Protein AF-A0A8J8CHS8-F1 (afdb_monomer)

Nearest PDB structures (foldseek):
  6g1n-assembly1_D  TM=8.453E-01  e=5.669E-01  Burkholderia pseudomallei K96243
  1wv8-assembly1_A-2  TM=7.088E-01  e=1.967E+00  Thermus thermophilus HB8
  4pg6-assembly1_A  TM=2.420E-01  e=4.314E+00  Staphylococcus aureus

Secondary structure (DSSP, 8-state):
-----EEEEETTTTEEEEE-TTSTT-EEEESHHHHHHHHHHHHHHHHS---------------TT--TTGGGS-------

Organism: NCBI:txid2690445

InterPro domains:
  IPR031807 HicB-like antitoxin of toxin-antitoxin system [PF15919] (5-50)
  IPR035069 Antitoxin HicB/UPF0150 [SSF143100] (1-51)
  IPR051404 Type II Toxin-Antitoxin System Antitoxin [PTHR34504] (1-52)

Mean predicted aligned error: 14.23 Å

pLDDT: mean 72.28, std 16.75, range [42.94, 91.06]

Sequence (80 aa):
MKWCVVLETDFEMGDWSVWCPELPGCVLAGETEEALENIREAIALYLEPAKSQSPASSDCALPQGARFTDWDTPQHYDGC

Foldseek 3Di:
DDFDKDWDQDPVVRKIWIDGPVDPPQIDIGHPVVRVVSSVVVVVVVPPDPPDPPDDDDDPPPPPDDDVPCPPDPPPPPDD

Solvent-accessible surface area (backbone atoms only — not comparable to full-atom values): 5422 Å² total; per-residue (Å²): 139,88,81,73,68,49,78,45,77,38,84,88,81,73,35,25,39,34,34,31,86,88,44,84,87,53,69,44,69,32,53,74,67,56,25,56,52,53,50,53,53,50,52,52,58,68,67,45,75,79,74,74,77,64,97,73,81,89,86,81,76,70,63,95,75,75,53,94,77,64,83,79,62,80,80,80,76,79,84,127

Radius of gyration: 19.31 Å; Cα contacts (8 Å, |Δi|>4): 63; chains: 1; bounding box: 29×53×40 Å

Structure (mmCIF, N/CA/C/O backbone):
data_AF-A0A8J8CHS8-F1
#
_entry.id   AF-A0A8J8CHS8-F1
#
loop_
_atom_site.group_PDB
_atom_site.id
_atom_site.type_symbol
_atom_site.label_atom_id
_atom_site.label_alt_id
_atom_site.label_comp_id
_atom_site.label_asym_id
_atom_site.label_entity_id
_atom_site.label_seq_id
_atom_site.pdbx_PDB_ins_code
_atom_site.Cartn_x
_atom_site.Cartn_y
_atom_site.Cartn_z
_atom_site.occupancy
_atom_site.B_iso_or_equiv
_atom_site.auth_seq_id
_atom_site.auth_comp_id
_atom_site.auth_asym_id
_atom_site.auth_atom_id
_atom_site.pdbx_PDB_model_num
ATOM 1 N N . MET A 1 1 ? -2.195 -10.896 10.983 1.00 66.62 1 MET A N 1
ATOM 2 C CA . MET A 1 1 ? -3.182 -10.273 10.077 1.00 66.62 1 MET A CA 1
ATOM 3 C C . MET A 1 1 ? -2.701 -10.496 8.654 1.00 66.62 1 MET A C 1
ATOM 5 O O . MET A 1 1 ? -1.504 -10.364 8.430 1.00 66.62 1 MET A O 1
ATOM 9 N N . LYS A 1 2 ? -3.579 -10.898 7.733 1.00 74.00 2 LYS A N 1
ATOM 10 C CA . LYS A 1 2 ? -3.253 -11.016 6.306 1.00 74.00 2 LYS A CA 1
ATOM 11 C C . LYS A 1 2 ? -4.071 -9.952 5.586 1.00 74.00 2 LYS A C 1
ATOM 13 O O . LYS A 1 2 ? -5.288 -10.013 5.672 1.00 74.00 2 LYS A O 1
ATOM 18 N N . TRP A 1 3 ? -3.396 -9.015 4.934 1.00 81.88 3 TRP A N 1
ATOM 19 C CA . TRP A 1 3 ? -4.020 -7.918 4.198 1.00 81.88 3 TRP A CA 1
ATOM 20 C C . TRP A 1 3 ? -3.944 -8.213 2.707 1.00 81.88 3 TRP A C 1
ATOM 22 O O . TRP A 1 3 ? -2.900 -8.665 2.222 1.00 81.88 3 TRP A O 1
ATOM 32 N N . CYS A 1 4 ? -5.045 -8.003 1.991 1.00 85.38 4 CYS A N 1
ATOM 33 C CA . CYS A 1 4 ? -5.041 -8.096 0.537 1.00 85.38 4 CYS A CA 1
ATOM 34 C C . CYS A 1 4 ? -4.562 -6.765 -0.042 1.00 85.38 4 CYS A C 1
ATOM 36 O O . CYS A 1 4 ? -5.133 -5.724 0.261 1.00 85.38 4 CYS A O 1
ATOM 38 N N . VAL A 1 5 ? -3.526 -6.807 -0.877 1.00 88.38 5 VAL A N 1
ATOM 39 C CA . VAL A 1 5 ? -3.019 -5.640 -1.608 1.00 88.38 5 VAL A CA 1
ATOM 40 C C . VAL A 1 5 ? -3.170 -5.882 -3.101 1.00 88.38 5 VAL A C 1
ATOM 42 O O . VAL A 1 5 ? -2.953 -6.998 -3.581 1.00 88.38 5 VAL A O 1
ATOM 45 N N . VAL A 1 6 ? -3.578 -4.845 -3.820 1.00 89.81 6 VAL A N 1
ATOM 46 C CA . VAL A 1 6 ? -3.687 -4.843 -5.277 1.00 89.81 6 VAL A CA 1
ATOM 47 C C . VAL A 1 6 ? -2.440 -4.159 -5.817 1.00 89.81 6 VAL A C 1
ATOM 49 O O . VAL A 1 6 ? -2.149 -3.035 -5.417 1.00 89.81 6 VAL A O 1
ATOM 52 N N . LEU A 1 7 ? -1.704 -4.853 -6.686 1.00 89.69 7 LEU A N 1
ATOM 53 C CA . LEU A 1 7 ? -0.582 -4.291 -7.434 1.00 89.69 7 LEU A CA 1
ATOM 54 C C . LEU A 1 7 ? -1.022 -4.053 -8.872 1.00 89.69 7 LEU A C 1
ATOM 56 O O . LEU A 1 7 ? -1.511 -4.968 -9.538 1.00 89.69 7 LEU A O 1
ATOM 60 N N . GLU A 1 8 ? -0.796 -2.839 -9.339 1.00 89.50 8 GLU A N 1
ATOM 61 C CA . GLU A 1 8 ? -1.014 -2.410 -10.707 1.00 89.50 8 GLU A CA 1
ATOM 62 C C . GLU A 1 8 ? 0.314 -1.898 -11.261 1.00 89.50 8 GLU A C 1
ATOM 64 O O . GLU A 1 8 ? 1.033 -1.159 -10.593 1.00 89.50 8 GLU A O 1
ATOM 69 N N . THR A 1 9 ? 0.681 -2.352 -12.455 1.00 88.31 9 THR A N 1
ATOM 70 C CA . THR A 1 9 ? 1.902 -1.898 -13.123 1.00 88.31 9 THR A CA 1
ATOM 71 C C . THR A 1 9 ? 1.553 -0.752 -14.054 1.00 88.31 9 THR A C 1
ATOM 73 O O . THR A 1 9 ? 0.635 -0.858 -14.870 1.00 88.31 9 THR A O 1
ATOM 76 N N . ASP A 1 10 ? 2.289 0.341 -13.915 1.00 85.12 10 ASP A N 1
ATOM 77 C CA . ASP A 1 10 ? 2.116 1.532 -14.722 1.00 85.12 10 ASP A CA 1
ATOM 78 C C . ASP A 1 10 ? 3.122 1.489 -15.875 1.00 85.12 10 ASP A C 1
ATOM 80 O O . ASP A 1 10 ? 4.300 1.811 -15.725 1.00 85.12 10 ASP A O 1
ATOM 84 N N . PHE A 1 11 ? 2.680 1.013 -17.042 1.00 81.19 11 PHE A N 1
ATOM 85 C CA . PHE A 1 11 ? 3.565 0.820 -18.198 1.00 81.19 11 PHE A CA 1
ATOM 86 C C . PHE A 1 11 ? 4.114 2.137 -18.771 1.00 81.19 11 PHE A C 1
ATOM 88 O O . PHE A 1 11 ? 5.096 2.103 -19.513 1.00 81.19 11 PHE A O 1
ATOM 95 N N . GLU A 1 12 ? 3.484 3.276 -18.465 1.00 83.62 12 GLU A N 1
ATOM 96 C CA . GLU A 1 12 ? 3.920 4.592 -18.945 1.00 83.62 12 GLU A CA 1
ATOM 97 C C . GLU A 1 12 ? 5.072 5.157 -18.110 1.00 83.62 12 GLU A C 1
ATOM 99 O O . GLU A 1 12 ? 6.042 5.668 -18.670 1.00 83.62 12 GLU A O 1
ATOM 104 N N . MET A 1 13 ? 4.982 5.040 -16.783 1.00 78.81 13 MET A N 1
ATOM 105 C CA . MET A 1 13 ? 6.012 5.521 -15.852 1.00 78.81 13 MET A CA 1
ATOM 106 C C . MET A 1 13 ? 7.086 4.463 -15.567 1.00 78.81 13 MET A C 1
ATOM 108 O O . MET A 1 13 ? 8.214 4.808 -15.227 1.00 78.81 13 MET A O 1
ATOM 112 N N . GLY A 1 14 ? 6.763 3.179 -15.757 1.00 83.38 14 GLY A N 1
ATOM 113 C CA . GLY A 1 14 ? 7.633 2.054 -15.408 1.00 83.38 14 GLY A CA 1
ATOM 114 C C . GLY A 1 14 ? 7.580 1.664 -13.929 1.00 83.38 14 GLY A C 1
ATOM 115 O O . GLY A 1 14 ? 8.366 0.819 -13.504 1.00 83.38 14 GLY A O 1
ATOM 116 N N . ASP A 1 15 ? 6.649 2.241 -13.170 1.00 86.69 15 ASP A N 1
ATOM 117 C CA . ASP A 1 15 ? 6.503 2.048 -11.729 1.00 86.69 15 ASP A CA 1
ATOM 118 C C . ASP A 1 15 ? 5.367 1.074 -11.384 1.00 86.69 15 ASP A C 1
ATOM 120 O O . ASP A 1 15 ? 4.536 0.695 -12.217 1.00 86.69 15 ASP A O 1
ATOM 124 N N . TRP A 1 16 ? 5.319 0.662 -10.119 1.00 89.69 16 TRP A N 1
ATOM 125 C CA . TRP A 1 16 ? 4.236 -0.131 -9.554 1.00 89.69 16 TRP A CA 1
ATOM 126 C C . TRP A 1 16 ? 3.401 0.713 -8.603 1.00 89.69 16 TRP A C 1
ATOM 128 O O . TRP A 1 16 ? 3.910 1.290 -7.645 1.00 89.69 16 TRP A O 1
ATOM 138 N N . SER A 1 17 ? 2.095 0.719 -8.835 1.00 89.88 17 SER A N 1
ATOM 139 C CA . SER A 1 17 ? 1.102 1.275 -7.927 1.00 89.88 17 SER A CA 1
ATOM 140 C C . SER A 1 17 ? 0.551 0.160 -7.048 1.00 89.88 17 SER A C 1
ATOM 142 O O . SER A 1 17 ? 0.030 -0.841 -7.542 1.00 89.88 17 SER A O 1
ATOM 144 N N . VAL A 1 18 ? 0.645 0.316 -5.729 1.00 91.06 18 VAL A N 1
ATOM 145 C CA . VAL A 1 18 ? 0.092 -0.638 -4.767 1.00 91.06 18 VAL A CA 1
ATOM 146 C C . VAL A 1 18 ? -0.917 0.044 -3.856 1.00 91.06 18 VAL A C 1
ATOM 148 O O . VAL A 1 18 ? -0.693 1.144 -3.346 1.00 91.06 18 VAL A O 1
ATOM 151 N N . TRP A 1 19 ? -2.052 -0.613 -3.640 1.00 89.56 19 TRP A N 1
ATOM 152 C CA . TRP A 1 19 ? -3.105 -0.081 -2.781 1.00 89.56 19 TRP A CA 1
ATOM 153 C C . TRP A 1 19 ? -3.857 -1.185 -2.042 1.00 89.56 19 TRP A C 1
ATOM 155 O O . TRP A 1 19 ? -3.936 -2.336 -2.482 1.00 89.56 19 TRP A O 1
ATOM 165 N N . CYS A 1 20 ? -4.405 -0.830 -0.880 1.00 88.25 20 CYS A N 1
ATOM 166 C CA . CYS A 1 20 ? -5.159 -1.746 -0.033 1.00 88.25 20 CYS A CA 1
ATOM 167 C C . CYS A 1 20 ? -6.657 -1.393 -0.061 1.00 88.25 20 CYS A C 1
ATOM 169 O O . CYS A 1 20 ? -7.030 -0.337 0.452 1.00 88.25 20 CYS A O 1
ATOM 171 N N . PRO A 1 21 ? -7.547 -2.259 -0.586 1.00 85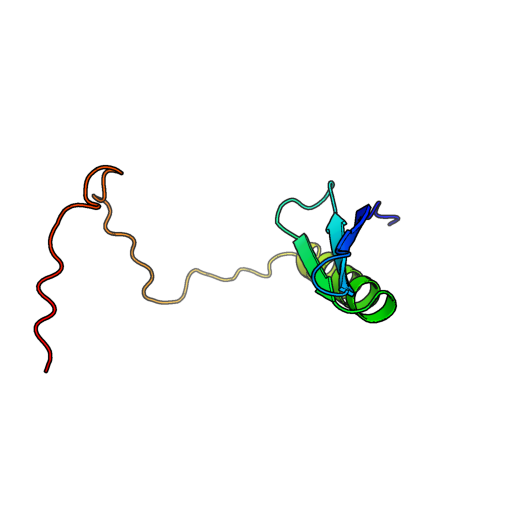.44 21 PRO A N 1
ATOM 172 C CA . PRO A 1 21 ? -8.991 -2.017 -0.556 1.00 85.44 21 PRO A CA 1
ATOM 173 C C . PRO A 1 21 ? -9.579 -1.988 0.860 1.00 85.44 21 PRO A C 1
ATOM 175 O O . PRO A 1 21 ? -10.646 -1.414 1.062 1.00 85.44 21 PRO A O 1
ATOM 178 N N . GLU A 1 22 ? -8.900 -2.586 1.842 1.00 84.31 22 GLU A N 1
ATOM 179 C CA . GLU A 1 22 ? -9.344 -2.580 3.240 1.00 84.31 22 GLU A CA 1
ATOM 180 C C . GLU A 1 22 ? -9.015 -1.262 3.962 1.00 84.31 22 GLU A C 1
ATOM 182 O O . GLU A 1 22 ? -9.688 -0.921 4.933 1.00 84.31 22 GLU A O 1
ATOM 187 N N . LEU A 1 23 ? -8.01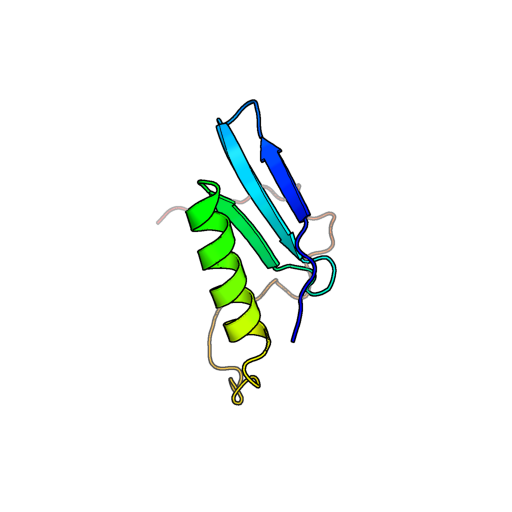8 -0.505 3.481 1.00 84.25 23 LEU A N 1
ATOM 188 C CA . LEU A 1 23 ? -7.572 0.765 4.060 1.00 84.25 23 LEU A CA 1
ATOM 189 C C . LEU A 1 23 ? -7.680 1.896 3.020 1.00 84.25 23 LEU A C 1
ATOM 191 O O . LEU A 1 23 ? -6.681 2.250 2.384 1.00 84.25 23 LEU A O 1
ATOM 195 N N . PRO A 1 24 ? -8.880 2.479 2.824 1.00 77.75 24 PRO A N 1
ATOM 196 C CA . PRO A 1 24 ? -9.067 3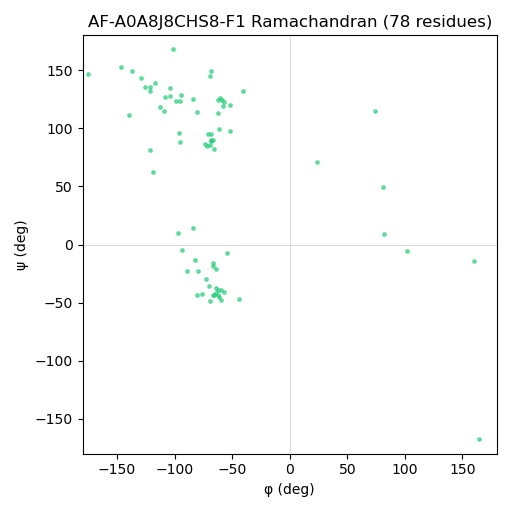.553 1.856 1.00 77.75 24 PRO A CA 1
ATOM 197 C C . PRO A 1 24 ? -8.179 4.753 2.212 1.00 77.75 24 PRO A C 1
ATOM 199 O O . PRO A 1 24 ? -8.221 5.261 3.332 1.00 77.75 24 PRO A O 1
ATOM 202 N N . GLY A 1 25 ? -7.370 5.191 1.245 1.00 79.75 25 GLY A N 1
ATOM 203 C CA . GLY A 1 25 ? -6.376 6.256 1.416 1.00 79.75 25 GLY A CA 1
ATOM 204 C C . GLY A 1 25 ? -4.935 5.764 1.580 1.00 79.75 25 GLY A C 1
ATOM 205 O O . GLY A 1 25 ? -4.022 6.583 1.584 1.00 79.75 25 GLY A O 1
ATOM 206 N N . CYS A 1 26 ? -4.710 4.450 1.668 1.00 84.06 26 CYS A N 1
ATOM 207 C CA . CYS A 1 26 ? -3.373 3.862 1.703 1.00 84.06 26 CYS A CA 1
ATOM 208 C C . CYS A 1 26 ? -2.952 3.434 0.284 1.00 84.06 26 CYS A C 1
ATOM 210 O O . CYS A 1 26 ? -3.223 2.309 -0.148 1.00 84.06 26 CYS A O 1
ATOM 212 N N . VAL A 1 27 ? -2.351 4.373 -0.453 1.00 86.19 27 VAL A N 1
ATOM 213 C CA . VAL A 1 27 ? -1.873 4.204 -1.836 1.00 86.19 27 VAL A CA 1
ATOM 214 C C . VAL A 1 27 ? -0.403 4.588 -1.900 1.00 86.19 27 VAL A C 1
ATOM 216 O O . VAL A 1 27 ? -0.007 5.608 -1.338 1.00 86.19 27 VAL A O 1
ATOM 219 N N . LEU A 1 28 ? 0.391 3.773 -2.582 1.00 87.88 28 LEU A N 1
ATOM 220 C CA . LEU A 1 28 ? 1.829 3.952 -2.737 1.00 87.88 28 LEU A CA 1
ATOM 221 C C . LEU A 1 28 ? 2.230 3.662 -4.180 1.00 87.88 28 LEU A C 1
ATOM 223 O O . LEU A 1 28 ? 1.613 2.830 -4.842 1.00 87.88 28 LEU A O 1
ATOM 227 N N . ALA A 1 29 ? 3.276 4.336 -4.639 1.00 87.69 29 ALA A N 1
ATOM 228 C CA . ALA A 1 29 ? 3.885 4.126 -5.943 1.00 87.69 29 ALA A CA 1
ATOM 229 C C . ALA A 1 29 ? 5.395 3.940 -5.761 1.00 87.69 29 ALA A C 1
ATOM 231 O O . ALA A 1 29 ? 5.981 4.581 -4.886 1.00 87.69 29 ALA A O 1
ATOM 232 N N . GLY A 1 30 ? 6.007 3.062 -6.549 1.00 86.25 30 GLY A N 1
ATOM 233 C CA . GLY A 1 30 ? 7.453 2.847 -6.539 1.00 86.25 30 GLY A CA 1
ATOM 234 C C . GLY A 1 30 ? 7.861 1.556 -7.237 1.00 86.25 30 GLY A C 1
ATOM 235 O O . GLY A 1 30 ? 7.054 0.907 -7.904 1.00 86.25 30 GLY A O 1
ATOM 236 N N . GLU A 1 31 ? 9.116 1.152 -7.061 1.00 84.62 31 GLU A N 1
ATOM 237 C CA . GLU A 1 31 ? 9.602 -0.122 -7.589 1.00 84.62 31 GLU A CA 1
ATOM 238 C C . GLU A 1 31 ? 8.944 -1.300 -6.847 1.00 84.62 31 GLU A C 1
ATOM 240 O O . GLU A 1 31 ? 8.599 -1.197 -5.672 1.00 84.62 31 GLU A O 1
ATOM 245 N N . THR A 1 32 ? 8.756 -2.440 -7.523 1.00 81.75 32 THR A N 1
ATOM 246 C CA . THR A 1 32 ? 7.954 -3.583 -7.030 1.00 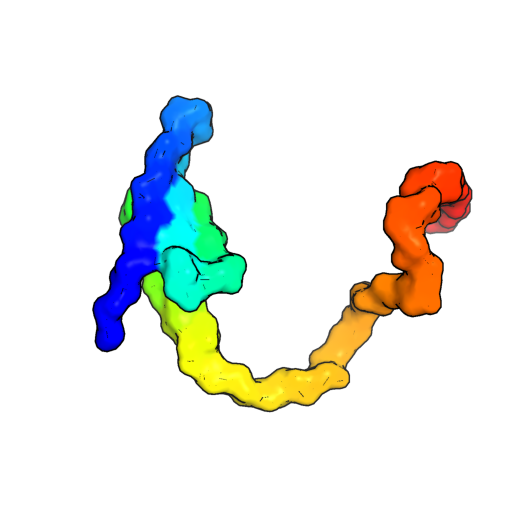81.75 32 THR A CA 1
ATOM 247 C C . THR A 1 32 ? 8.199 -3.957 -5.560 1.00 81.75 32 THR A C 1
ATOM 249 O O . THR A 1 32 ? 7.249 -4.187 -4.813 1.00 81.75 32 THR A O 1
ATOM 252 N N . GLU A 1 33 ? 9.466 -4.053 -5.146 1.00 85.06 33 GLU A N 1
ATOM 253 C CA . GLU A 1 33 ? 9.840 -4.411 -3.771 1.00 85.06 33 GLU A CA 1
ATOM 254 C C . GLU A 1 33 ? 9.645 -3.241 -2.802 1.00 85.06 33 GLU A C 1
ATOM 256 O O . GLU A 1 33 ? 9.064 -3.426 -1.734 1.00 85.06 33 GLU A O 1
ATOM 261 N N . GLU A 1 34 ? 10.039 -2.035 -3.208 1.00 87.56 34 GLU A N 1
ATOM 262 C CA . GLU A 1 34 ? 9.912 -0.816 -2.408 1.00 87.56 34 GLU A CA 1
ATOM 263 C C . GLU A 1 34 ? 8.441 -0.503 -2.092 1.00 87.56 34 GLU A C 1
ATOM 265 O O . GLU A 1 34 ? 8.074 -0.263 -0.942 1.00 87.56 34 GLU A O 1
ATOM 270 N N . ALA A 1 35 ? 7.556 -0.600 -3.087 1.00 88.06 35 ALA A N 1
ATOM 271 C CA . ALA A 1 35 ? 6.123 -0.380 -2.913 1.00 88.06 35 ALA A CA 1
ATOM 272 C C . ALA A 1 35 ? 5.514 -1.358 -1.887 1.00 88.06 35 ALA A C 1
ATOM 274 O O . ALA A 1 35 ? 4.675 -0.977 -1.062 1.00 88.06 35 ALA A O 1
ATOM 275 N N . LEU A 1 36 ? 5.962 -2.620 -1.898 1.00 86.31 36 LEU A N 1
ATOM 276 C CA . LEU A 1 36 ? 5.516 -3.650 -0.956 1.00 86.31 36 LEU A CA 1
ATOM 277 C C . LEU A 1 36 ? 6.021 -3.417 0.472 1.00 86.31 36 LEU A C 1
ATOM 279 O O . LEU A 1 36 ? 5.310 -3.744 1.427 1.00 86.31 36 LEU A O 1
ATOM 283 N N . GLU A 1 37 ? 7.232 -2.897 0.636 1.00 89.50 37 GLU A N 1
ATOM 284 C CA . GLU A 1 37 ? 7.772 -2.526 1.945 1.00 89.50 37 GLU A CA 1
ATOM 285 C C . GLU A 1 37 ? 7.036 -1.308 2.500 1.00 89.50 37 GLU A C 1
ATOM 287 O O . GLU A 1 37 ? 6.477 -1.381 3.600 1.00 89.50 37 GLU A O 1
ATOM 292 N N . ASN A 1 38 ? 6.885 -0.268 1.680 1.00 88.31 38 ASN A N 1
ATOM 293 C CA . ASN A 1 38 ? 6.184 0.955 2.049 1.00 88.31 38 ASN A CA 1
ATOM 294 C C . ASN A 1 38 ? 4.742 0.674 2.499 1.00 88.31 38 ASN A C 1
ATOM 296 O O . ASN A 1 38 ? 4.282 1.237 3.494 1.00 88.31 38 ASN A O 1
ATOM 300 N N . ILE A 1 39 ? 4.011 -0.230 1.824 1.00 88.88 39 ILE A N 1
ATOM 301 C CA . ILE A 1 39 ? 2.609 -0.496 2.193 1.00 88.88 39 ILE A CA 1
ATOM 302 C C . ILE A 1 39 ? 2.494 -1.273 3.493 1.00 88.88 39 ILE A C 1
ATOM 304 O O . ILE A 1 39 ? 1.537 -1.082 4.242 1.00 88.88 39 ILE A O 1
ATOM 308 N N . ARG A 1 40 ? 3.482 -2.112 3.816 1.00 88.06 40 ARG A N 1
ATOM 309 C CA . ARG A 1 40 ? 3.526 -2.799 5.110 1.00 88.06 40 ARG A CA 1
ATOM 310 C C . ARG A 1 40 ? 3.739 -1.809 6.245 1.00 88.06 40 ARG A C 1
ATOM 312 O O . ARG A 1 40 ? 3.048 -1.921 7.256 1.00 88.06 40 ARG A O 1
ATOM 319 N N . GLU A 1 41 ? 4.643 -0.849 6.070 1.00 88.69 41 GLU A N 1
ATOM 320 C CA . GLU A 1 41 ? 4.876 0.206 7.059 1.00 88.69 41 GLU A CA 1
ATOM 321 C C . GLU A 1 41 ? 3.655 1.117 7.206 1.00 88.69 41 GLU A C 1
ATOM 323 O O . GLU A 1 41 ? 3.216 1.386 8.324 1.00 88.69 41 GLU A O 1
ATOM 328 N N . ALA A 1 42 ? 3.032 1.510 6.093 1.00 88.50 42 ALA A N 1
ATOM 329 C CA . ALA A 1 42 ? 1.836 2.344 6.107 1.00 88.50 42 ALA A CA 1
ATOM 330 C C . ALA A 1 42 ? 0.641 1.645 6.782 1.00 88.50 42 ALA A C 1
ATOM 332 O O . ALA A 1 42 ? -0.051 2.259 7.592 1.00 88.50 42 ALA A O 1
ATOM 333 N N . ILE A 1 43 ? 0.426 0.347 6.518 1.00 87.00 43 ILE A N 1
ATOM 334 C CA . ILE A 1 43 ? -0.584 -0.464 7.220 1.00 87.00 43 ILE A CA 1
ATOM 335 C C . ILE A 1 43 ? -0.263 -0.542 8.716 1.00 87.00 43 ILE A C 1
ATOM 337 O O . ILE A 1 43 ? -1.168 -0.419 9.541 1.00 87.00 43 ILE A O 1
ATOM 341 N N . ALA A 1 44 ? 1.005 -0.755 9.082 1.00 87.19 44 ALA A N 1
ATOM 342 C CA . ALA A 1 44 ? 1.406 -0.808 10.483 1.00 87.19 44 ALA A CA 1
ATOM 343 C C . ALA A 1 44 ? 1.078 0.513 11.191 1.00 87.19 44 ALA A C 1
ATOM 345 O O . ALA A 1 44 ? 0.410 0.481 12.221 1.00 87.19 44 ALA A O 1
ATOM 346 N N . LEU A 1 45 ? 1.444 1.646 10.583 1.00 86.25 45 LEU A N 1
ATOM 347 C CA . LEU A 1 45 ? 1.162 2.991 11.085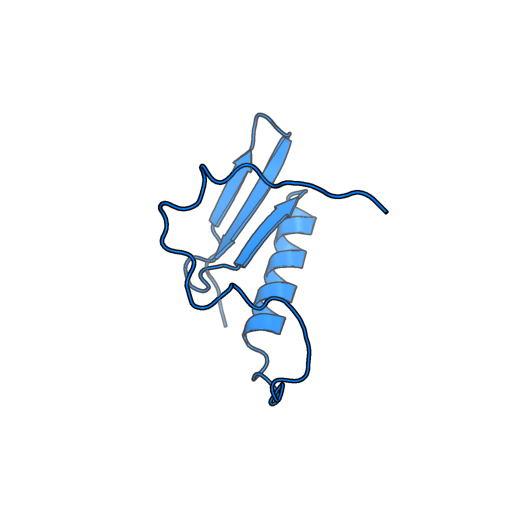 1.00 86.25 45 LEU A CA 1
ATOM 348 C C . LEU A 1 45 ? -0.343 3.280 11.169 1.00 86.25 45 LEU A C 1
ATOM 350 O O . LEU A 1 45 ?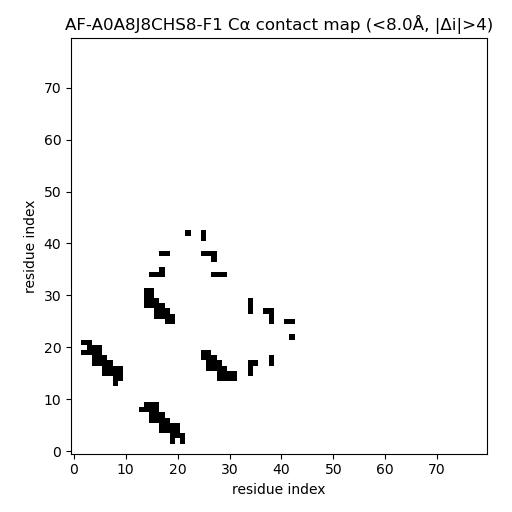 -0.804 3.890 12.128 1.00 86.25 45 LEU A O 1
ATOM 354 N N . TYR A 1 46 ? -1.125 2.815 10.194 1.00 83.88 46 TYR A N 1
ATOM 355 C CA . TYR A 1 46 ? -2.580 2.974 10.191 1.00 83.88 46 TYR A CA 1
ATOM 356 C C . TYR A 1 46 ? -3.247 2.237 11.361 1.00 83.88 46 TYR A C 1
ATOM 358 O O . TYR A 1 46 ? -4.230 2.708 11.932 1.00 83.88 46 TYR A O 1
ATOM 366 N N . LEU A 1 47 ? -2.726 1.058 11.705 1.00 82.88 47 LEU A N 1
ATOM 367 C CA . LEU A 1 47 ? -3.231 0.229 12.799 1.00 82.88 47 LEU A CA 1
ATOM 368 C C . LEU A 1 47 ? -2.699 0.659 14.165 1.00 82.88 47 LEU A C 1
ATOM 370 O O . LEU A 1 47 ? -3.222 0.190 15.183 1.00 82.88 47 LEU A O 1
ATOM 374 N N . GLU A 1 48 ? -1.670 1.510 14.214 1.00 82.31 48 GLU A N 1
ATOM 375 C CA . GLU A 1 48 ? -1.244 2.086 15.477 1.00 82.31 48 GLU A CA 1
ATOM 376 C C . GLU A 1 48 ? -2.428 2.856 16.070 1.00 82.31 48 GLU A C 1
ATOM 378 O O . GLU A 1 48 ? -3.007 3.723 15.410 1.00 82.31 48 GLU A O 1
ATOM 383 N N . PRO A 1 49 ? -2.841 2.541 17.313 1.00 69.94 49 PRO A N 1
ATOM 384 C CA . PRO A 1 49 ? -3.922 3.269 17.947 1.00 69.94 49 PRO A CA 1
ATOM 385 C C . PRO A 1 49 ? -3.495 4.726 17.980 1.00 69.94 49 PRO A C 1
ATOM 387 O O . PRO A 1 49 ? -2.461 5.031 18.577 1.00 69.94 49 PRO A O 1
ATOM 390 N N . ALA A 1 50 ? -4.266 5.599 17.325 1.00 60.78 50 ALA A N 1
ATOM 391 C CA . ALA A 1 50 ? -4.017 7.029 17.317 1.00 60.78 50 ALA A CA 1
ATOM 392 C C . ALA A 1 50 ? -3.883 7.480 18.773 1.00 60.78 50 ALA A C 1
ATOM 394 O O . ALA A 1 50 ? -4.875 7.647 19.487 1.00 60.78 50 ALA A O 1
ATOM 395 N N . LYS A 1 51 ? -2.639 7.600 19.249 1.00 52.66 51 LYS A N 1
ATOM 396 C CA . LYS A 1 51 ? -2.318 8.099 20.578 1.00 52.66 51 LYS A CA 1
ATOM 397 C C . LYS A 1 51 ? -2.671 9.563 20.532 1.00 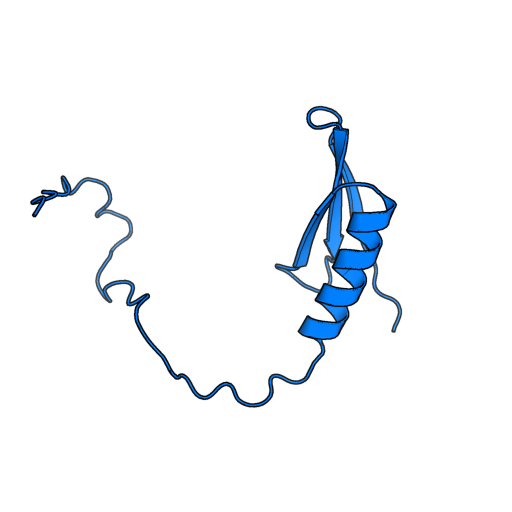52.66 51 LYS A C 1
ATOM 399 O O . LYS A 1 51 ? -1.824 10.362 20.163 1.00 52.66 51 LYS A O 1
ATOM 404 N N . SER A 1 52 ? -3.943 9.857 20.799 1.00 46.56 52 SER A N 1
ATOM 405 C CA . SER A 1 52 ? -4.481 11.168 21.136 1.00 46.56 52 SER A CA 1
ATOM 406 C C . SER A 1 52 ? -3.593 12.300 20.624 1.00 46.56 52 SER A C 1
ATOM 408 O O . SER A 1 52 ? -2.921 12.965 21.413 1.00 46.56 52 SER A O 1
ATOM 410 N N . GLN A 1 53 ? -3.557 12.507 19.307 1.00 48.81 53 GLN A N 1
ATOM 411 C CA . GLN A 1 53 ? -3.172 13.814 18.806 1.00 48.81 53 GLN A CA 1
ATOM 412 C C . GLN A 1 53 ? -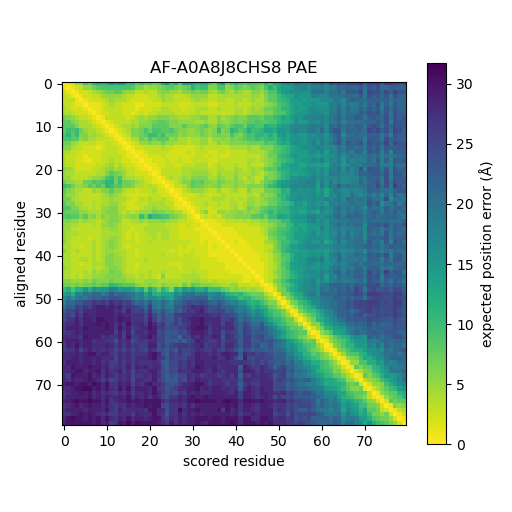4.360 14.711 19.137 1.00 48.81 53 GLN A C 1
ATOM 414 O O . GLN A 1 53 ? -5.311 14.861 18.376 1.00 48.81 53 GLN A O 1
ATOM 419 N N . SER A 1 54 ? -4.347 15.212 20.371 1.00 42.94 54 SER A N 1
ATOM 420 C CA . SER A 1 54 ? -5.007 16.454 20.736 1.00 42.94 54 SER A CA 1
ATOM 421 C C . SER A 1 54 ? -4.769 17.459 19.604 1.00 42.94 54 SER A C 1
ATOM 423 O O . SER A 1 54 ? -3.625 17.563 19.157 1.00 42.94 54 SER A O 1
ATOM 425 N N . PRO A 1 55 ? -5.806 18.162 19.114 1.00 47.00 55 PRO A N 1
ATOM 426 C CA . PRO A 1 55 ? -5.682 19.065 17.979 1.00 47.00 55 PRO A CA 1
ATOM 427 C C . PRO A 1 55 ? -4.824 20.269 18.379 1.00 47.00 55 PRO A C 1
ATOM 429 O O . PRO A 1 55 ? -5.309 21.274 18.887 1.00 47.00 55 PRO A O 1
ATOM 432 N N . ALA A 1 56 ? -3.524 20.141 18.180 1.00 46.78 56 ALA A N 1
ATOM 433 C CA . ALA A 1 56 ? -2.545 21.206 18.236 1.00 46.78 56 ALA A CA 1
ATOM 434 C C . ALA A 1 56 ? -1.598 20.901 17.068 1.00 46.78 56 ALA A C 1
ATOM 436 O O . ALA A 1 56 ? -0.943 19.870 17.075 1.00 46.78 56 ALA A O 1
ATOM 437 N N . SER A 1 57 ? -1.536 21.676 15.993 1.00 50.12 57 SER A N 1
ATOM 438 C CA . SER A 1 57 ? -1.836 23.096 15.873 1.00 50.12 57 SER A CA 1
ATOM 439 C C . SER A 1 57 ? -1.730 23.528 14.407 1.00 50.12 57 SER A C 1
ATOM 441 O O . SER A 1 57 ? -0.832 23.080 13.705 1.00 50.12 57 SER A O 1
ATOM 443 N N . SER A 1 58 ? -2.589 24.487 14.058 1.00 54.09 58 SER A N 1
ATOM 444 C CA . SER A 1 58 ? -2.406 25.586 13.101 1.00 54.09 58 SER A CA 1
ATOM 445 C C . SER A 1 58 ? -2.415 25.356 11.582 1.00 54.09 58 SER A C 1
ATOM 447 O O . SER A 1 58 ? -1.492 24.824 10.979 1.00 54.09 58 SER A O 1
ATOM 449 N N . ASP A 1 59 ? -3.460 25.960 11.005 1.00 49.19 59 ASP A N 1
ATOM 450 C CA . ASP A 1 59 ? -3.486 26.685 9.730 1.00 49.19 59 ASP A CA 1
ATOM 451 C C . ASP A 1 59 ? -3.587 25.903 8.419 1.00 49.19 59 ASP A C 1
ATOM 453 O O . ASP A 1 59 ? -2.979 26.238 7.408 1.00 49.19 59 ASP A O 1
ATOM 457 N N . CYS A 1 60 ? -4.545 24.978 8.375 1.00 47.16 60 CYS A N 1
ATOM 458 C CA . CYS A 1 60 ? -5.379 24.852 7.178 1.00 47.16 60 CYS A CA 1
ATOM 459 C C . CYS A 1 60 ? -6.840 25.116 7.558 1.00 47.16 60 CYS A C 1
ATOM 461 O O . CYS A 1 60 ? -7.702 24.239 7.510 1.00 47.16 60 CYS A O 1
ATOM 463 N N . ALA A 1 61 ? -7.119 26.334 8.031 1.00 52.88 61 ALA A N 1
ATOM 464 C CA . ALA A 1 61 ? -8.486 26.818 8.098 1.00 52.88 61 ALA A CA 1
ATOM 465 C C . ALA A 1 61 ? -8.978 26.986 6.656 1.00 52.88 61 ALA A C 1
ATOM 467 O O . ALA A 1 61 ? -8.824 28.045 6.054 1.00 52.88 61 ALA A O 1
ATOM 468 N N . LEU A 1 62 ? -9.572 25.931 6.091 1.00 53.19 62 LEU A N 1
ATOM 469 C CA . LEU A 1 62 ? -10.536 26.127 5.017 1.00 53.19 62 LEU A CA 1
ATOM 470 C C . LEU A 1 62 ? -11.548 27.147 5.553 1.00 53.19 62 LEU A C 1
ATOM 472 O O . LEU A 1 62 ? -12.137 26.894 6.613 1.00 53.19 62 LEU A O 1
ATOM 476 N N . PRO A 1 63 ? -11.713 28.315 4.907 1.00 55.00 63 PRO A N 1
ATOM 477 C CA . PRO A 1 63 ? -12.673 29.292 5.376 1.00 55.00 63 PRO A CA 1
ATOM 478 C C . PRO A 1 63 ? -14.029 28.594 5.417 1.00 55.00 63 PRO A C 1
ATOM 480 O O . PRO A 1 63 ? -14.485 28.034 4.416 1.00 55.00 63 PRO A O 1
ATOM 483 N N . GLN A 1 64 ? -14.649 28.579 6.599 1.00 52.88 64 GLN A N 1
ATOM 484 C CA . GLN A 1 64 ? -16.007 28.082 6.793 1.00 52.88 64 GLN A CA 1
ATOM 485 C C . GLN A 1 64 ? -16.943 29.024 6.027 1.00 52.88 64 GLN A C 1
ATOM 487 O O . GLN A 1 64 ? -17.448 30.003 6.568 1.00 52.88 64 GLN A O 1
ATOM 492 N N . GLY A 1 65 ? -17.063 28.796 4.722 1.00 54.81 65 GLY A N 1
ATOM 493 C CA . GLY A 1 65 ? -17.683 29.738 3.799 1.00 54.81 65 GLY A CA 1
ATOM 494 C C . GLY A 1 65 ? -17.319 29.554 2.328 1.00 54.81 65 GLY A C 1
ATOM 495 O O . GLY A 1 65 ? -18.044 30.093 1.501 1.00 54.81 65 GLY A O 1
ATOM 496 N N . ALA A 1 66 ? -16.282 28.781 1.975 1.00 50.59 66 ALA A N 1
ATOM 497 C CA . ALA A 1 66 ? -16.022 28.450 0.572 1.00 50.59 66 ALA A CA 1
ATOM 498 C C . ALA A 1 66 ? -17.131 27.525 0.052 1.00 50.59 66 ALA A C 1
ATOM 500 O O . ALA A 1 66 ? -17.110 26.306 0.247 1.00 50.59 66 ALA A O 1
ATOM 501 N N . ARG A 1 67 ? -18.142 28.112 -0.590 1.00 54.88 67 ARG A N 1
ATOM 502 C CA . ARG A 1 67 ? -19.032 27.346 -1.452 1.00 54.88 67 ARG A CA 1
ATOM 503 C C . ARG A 1 67 ? -18.196 26.942 -2.657 1.00 54.88 67 ARG A C 1
ATOM 505 O O . ARG A 1 67 ? -17.359 27.696 -3.135 1.00 54.88 67 ARG A O 1
ATOM 512 N N . PHE A 1 68 ? -18.459 25.756 -3.181 1.00 50.78 68 PHE A N 1
ATOM 513 C CA . PHE A 1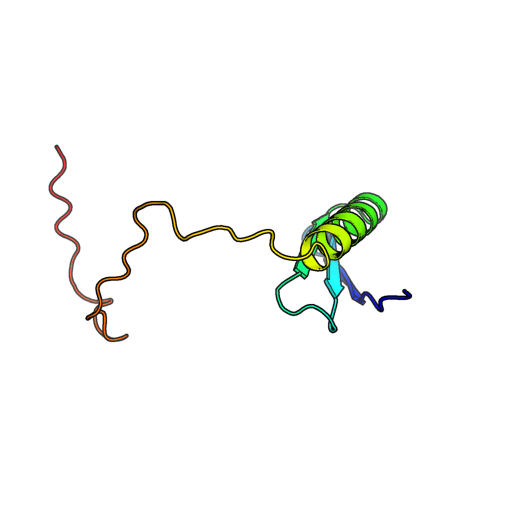 68 ? -17.753 25.178 -4.328 1.00 50.78 68 PHE A CA 1
ATOM 514 C C . PHE A 1 68 ? -17.735 26.075 -5.597 1.00 50.78 68 PHE A C 1
ATOM 516 O O . PHE A 1 68 ? -17.072 25.753 -6.573 1.00 50.78 68 PHE A O 1
ATOM 523 N N . THR A 1 69 ? -18.457 27.200 -5.601 1.00 53.41 69 THR A N 1
ATOM 524 C CA . THR A 1 69 ? -18.581 28.153 -6.710 1.00 53.41 69 THR A CA 1
ATOM 525 C C . THR A 1 69 ? -17.597 29.328 -6.669 1.00 53.41 69 THR A C 1
ATOM 527 O O . THR A 1 69 ? -17.588 30.112 -7.609 1.00 53.41 69 THR A O 1
ATOM 530 N N . ASP A 1 70 ? -16.770 29.477 -5.630 1.00 53.34 70 ASP A N 1
ATOM 531 C CA . ASP A 1 70 ? -15.861 30.632 -5.476 1.00 53.34 70 ASP A CA 1
ATOM 532 C C . ASP A 1 70 ? -14.518 30.501 -6.238 1.00 53.34 70 ASP A C 1
ATOM 534 O O . ASP A 1 70 ? -13.592 31.279 -6.009 1.00 53.34 70 ASP A O 1
ATOM 538 N N . TRP A 1 71 ? -14.404 29.548 -7.174 1.00 54.28 71 TRP A N 1
ATOM 539 C CA . TRP A 1 71 ? -13.209 29.346 -8.017 1.00 54.28 71 TRP A CA 1
ATOM 540 C C . TRP A 1 71 ? -12.939 30.506 -9.000 1.00 54.28 71 TRP A C 1
ATOM 542 O O . TRP A 1 71 ? -11.832 30.632 -9.514 1.00 54.28 71 TRP A O 1
ATOM 552 N N . ASP A 1 72 ? -13.924 31.376 -9.239 1.00 55.03 72 ASP A N 1
ATOM 553 C CA . ASP A 1 72 ? -13.838 32.504 -10.184 1.00 55.03 72 ASP A CA 1
ATOM 554 C C . ASP A 1 72 ? -13.492 33.850 -9.516 1.00 55.03 72 ASP A C 1
ATOM 556 O O . ASP A 1 72 ? -13.581 34.907 -10.137 1.00 55.03 72 ASP A O 1
ATOM 560 N N . THR A 1 73 ? -13.105 33.852 -8.235 1.00 59.16 73 THR A N 1
ATOM 561 C CA . THR A 1 73 ? -12.665 35.095 -7.587 1.00 59.16 73 THR A CA 1
ATOM 562 C C . THR A 1 73 ? -11.208 35.356 -7.973 1.00 59.16 73 THR A C 1
ATOM 564 O O . THR A 1 73 ? -10.343 34.571 -7.576 1.00 59.16 73 THR A O 1
ATOM 567 N N . PRO A 1 74 ? -10.887 36.426 -8.727 1.00 55.72 74 PRO A N 1
ATOM 568 C CA . PRO A 1 74 ? -9.509 36.727 -9.073 1.00 55.72 74 PRO A CA 1
ATOM 569 C C . PRO A 1 74 ? -8.749 36.995 -7.777 1.00 55.72 74 PRO A C 1
ATOM 571 O O . PRO A 1 74 ? -9.031 37.956 -7.060 1.00 55.72 74 PRO A O 1
ATOM 574 N N . GLN A 1 75 ? -7.815 36.103 -7.454 1.00 54.53 75 GLN A N 1
ATOM 575 C CA . GLN A 1 75 ? -6.895 36.280 -6.344 1.00 54.53 75 GLN A CA 1
ATOM 576 C C . GLN A 1 75 ? -6.076 37.538 -6.632 1.00 54.53 75 GLN A C 1
ATOM 578 O O . GLN A 1 75 ? -5.132 37.512 -7.421 1.00 54.53 75 GLN A O 1
ATOM 583 N N . HIS A 1 76 ? -6.455 38.660 -6.021 1.00 53.78 76 HIS A N 1
ATOM 584 C CA . HIS A 1 76 ? -5.579 39.817 -5.930 1.00 53.78 76 HIS A CA 1
ATOM 585 C C . HIS A 1 76 ? -4.428 39.426 -5.002 1.00 53.78 76 HIS A C 1
ATOM 587 O O . HIS A 1 76 ? -4.517 39.521 -3.779 1.00 53.78 76 HIS A O 1
ATOM 593 N N . TYR A 1 77 ? -3.384 38.867 -5.605 1.00 51.16 77 TYR A N 1
ATOM 594 C CA . TYR A 1 77 ? -2.108 38.600 -4.968 1.00 51.16 77 TYR A CA 1
ATOM 595 C C . TYR A 1 77 ? -1.390 39.945 -4.808 1.00 51.16 77 TYR A C 1
ATOM 597 O O . TYR A 1 77 ? -0.642 40.368 -5.689 1.00 51.16 77 TYR A O 1
ATOM 605 N N . ASP A 1 78 ? -1.656 40.652 -3.707 1.00 50.59 78 ASP A N 1
ATOM 606 C CA . ASP A 1 78 ? -0.790 41.749 -3.271 1.00 50.59 78 ASP A CA 1
ATOM 607 C C . ASP A 1 78 ? 0.510 41.131 -2.755 1.00 50.59 78 ASP A C 1
ATOM 609 O O . ASP A 1 78 ? 0.613 40.683 -1.612 1.00 50.59 78 ASP A O 1
ATOM 613 N N . GLY A 1 79 ? 1.498 41.068 -3.646 1.00 57.00 79 GLY A N 1
ATOM 614 C CA . GLY A 1 79 ? 2.874 40.794 -3.274 1.00 57.00 79 GLY A CA 1
ATOM 615 C C . GLY A 1 79 ? 3.397 41.895 -2.354 1.00 57.00 79 GLY A C 1
ATOM 616 O O . GLY A 1 79 ? 3.387 43.075 -2.710 1.00 57.00 79 GLY A O 1
ATOM 617 N N . CYS A 1 80 ? 3.880 41.490 -1.186 1.00 44.00 80 CYS A N 1
ATOM 618 C CA . CYS A 1 80 ? 4.902 42.208 -0.434 1.00 44.00 80 CYS A CA 1
ATOM 619 C C . CYS A 1 80 ? 6.148 41.332 -0.355 1.00 44.00 80 CYS A C 1
ATOM 621 O O . CYS A 1 80 ? 5.988 40.112 -0.120 1.00 44.00 80 CYS A O 1
#